Protein AF-A0A9D8LXE3-F1 (afdb_monomer_lite)

Foldseek 3Di:
DDDDDDDDPPPPVPPPPPDPQDDFQDKFKKWKWFQAPVGIDIWIFIWGQHPPVRDTDTPDDTPPVVLVSLLRGQKIWMGGPVRHTDDMDGSVCSNVVVVVVCVVVVD

Radius of gyration: 19.65 Å; chains: 1; bounding box: 44×31×68 Å

Sequence (107 aa):
MRDDSAQPRALDDAVQSSRPAPVDGRRITMNFAVTGGFGTQTFKARMRYEAPGDSWPSEGPMPSDFLSAFEAGGLLTISDPAGRKLAGFNLRGAEEATQLMRRVCGL

pLDDT: mean 84.2, std 18.31, range [37.75, 98.19]

Structure (mmCIF, N/CA/C/O backbone):
data_AF-A0A9D8LXE3-F1
#
_entry.id   AF-A0A9D8LXE3-F1
#
loop_
_atom_site.group_PDB
_atom_site.id
_atom_site.type_symbol
_atom_site.label_atom_id
_atom_site.label_alt_id
_atom_site.label_comp_id
_atom_site.label_asym_id
_atom_site.label_entity_id
_atom_site.label_seq_id
_atom_site.pdbx_PDB_ins_code
_atom_site.Cartn_x
_atom_site.Cartn_y
_atom_site.Cartn_z
_atom_site.occupancy
_atom_site.B_iso_or_equiv
_atom_site.auth_seq_id
_atom_site.auth_comp_id
_atom_site.auth_asym_id
_atom_site.auth_atom_id
_atom_site.pdbx_PDB_model_num
ATOM 1 N N . MET A 1 1 ? -28.534 -4.992 -50.389 1.00 49.94 1 MET A N 1
ATOM 2 C CA . MET A 1 1 ? -27.371 -5.900 -50.476 1.00 49.94 1 MET A CA 1
ATOM 3 C C . MET A 1 1 ? -26.124 -5.031 -50.372 1.00 49.94 1 MET A C 1
ATOM 5 O O . MET A 1 1 ? -26.099 -4.020 -51.069 1.00 49.94 1 MET A O 1
ATOM 9 N N . ARG A 1 2 ? -25.163 -5.440 -49.524 1.00 42.91 2 ARG A N 1
ATOM 10 C CA . ARG A 1 2 ? -24.019 -4.717 -48.910 1.00 42.91 2 ARG A CA 1
ATOM 11 C C . ARG A 1 2 ? -24.394 -4.085 -47.556 1.00 42.91 2 ARG A C 1
ATOM 13 O O . ARG A 1 2 ? -25.228 -3.186 -47.550 1.00 42.91 2 ARG A O 1
ATOM 20 N N . ASP A 1 3 ? -24.066 -4.690 -46.405 1.00 44.00 3 ASP A N 1
ATOM 21 C CA . ASP A 1 3 ? -22.725 -4.942 -45.795 1.00 44.00 3 ASP A CA 1
ATOM 22 C C . ASP A 1 3 ? -21.941 -3.628 -45.630 1.00 44.00 3 ASP A C 1
ATOM 24 O O . ASP A 1 3 ? -21.949 -2.810 -46.542 1.00 44.00 3 ASP A O 1
ATOM 28 N N . ASP A 1 4 ? -21.239 -3.306 -44.546 1.00 44.06 4 ASP A N 1
ATOM 29 C CA . ASP A 1 4 ? -20.788 -4.060 -43.379 1.00 44.06 4 ASP A CA 1
ATOM 30 C C . ASP A 1 4 ? -20.320 -3.037 -42.317 1.00 44.06 4 ASP A C 1
ATOM 32 O O . ASP A 1 4 ? -19.849 -1.951 -42.650 1.00 44.06 4 ASP A O 1
ATOM 36 N N . SER A 1 5 ? -20.458 -3.419 -41.053 1.00 48.53 5 SER A N 1
ATOM 37 C CA . SER A 1 5 ? -19.546 -3.215 -39.920 1.00 48.53 5 SER A CA 1
ATOM 38 C C . SER A 1 5 ? -18.661 -1.960 -39.745 1.00 48.53 5 SER A C 1
ATOM 40 O O . SER A 1 5 ? -17.704 -1.694 -40.458 1.00 48.53 5 SER A O 1
ATOM 42 N N . ALA A 1 6 ? -18.901 -1.341 -38.583 1.00 47.44 6 ALA A N 1
ATOM 43 C CA . ALA A 1 6 ? -17.957 -1.191 -37.465 1.00 47.44 6 ALA A CA 1
ATOM 44 C C . ALA A 1 6 ? -16.668 -0.338 -37.598 1.00 47.44 6 ALA A C 1
ATOM 46 O O . ALA A 1 6 ? -15.661 -0.759 -38.146 1.00 47.44 6 ALA A O 1
ATOM 47 N N . GLN A 1 7 ? -16.704 0.768 -36.833 1.00 54.81 7 GLN A N 1
ATOM 48 C CA . GLN A 1 7 ? -15.685 1.306 -35.905 1.00 54.81 7 GLN A CA 1
ATOM 49 C C . GLN A 1 7 ? -14.307 1.773 -36.415 1.00 54.81 7 GLN A C 1
ATOM 51 O O . GLN A 1 7 ? -13.572 1.047 -37.070 1.00 54.81 7 GLN A O 1
ATOM 56 N N . PRO A 1 8 ? -13.829 2.874 -35.806 1.00 44.81 8 PRO A N 1
ATOM 57 C CA . PRO A 1 8 ? -12.480 2.881 -35.260 1.00 44.81 8 PRO A CA 1
ATOM 58 C C . PRO A 1 8 ? -12.528 3.151 -33.747 1.00 44.81 8 PRO A C 1
ATOM 60 O O . PRO A 1 8 ? -12.548 4.292 -33.300 1.00 44.81 8 PRO A O 1
ATOM 63 N N . ARG A 1 9 ? -12.518 2.078 -32.945 1.00 48.34 9 ARG A N 1
ATOM 64 C CA . ARG A 1 9 ? -12.212 2.095 -31.497 1.00 48.34 9 ARG A CA 1
ATOM 65 C C . ARG A 1 9 ? -10.702 2.004 -31.216 1.00 48.34 9 ARG A C 1
ATOM 67 O O . ARG A 1 9 ? -10.301 1.657 -30.118 1.00 48.34 9 ARG A O 1
ATOM 74 N N . ALA A 1 10 ? -9.856 2.270 -32.208 1.00 46.22 10 ALA A N 1
ATOM 75 C CA . ALA A 1 10 ? -8.425 1.973 -32.130 1.00 46.22 10 ALA A CA 1
ATOM 76 C C . ALA A 1 10 ? -7.538 3.167 -31.726 1.00 46.22 10 ALA A C 1
ATOM 78 O O . ALA A 1 10 ? -6.321 3.014 -31.688 1.00 46.22 10 ALA A O 1
ATOM 79 N N . LEU A 1 11 ? -8.101 4.354 -31.462 1.00 45.94 11 LEU A N 1
ATOM 80 C CA . LEU A 1 11 ? -7.283 5.552 -31.217 1.00 45.94 11 LEU A CA 1
ATOM 81 C C . LEU A 1 11 ? -7.036 5.866 -29.732 1.00 45.94 11 LEU A C 1
ATOM 83 O O . LEU A 1 11 ? -6.050 6.532 -29.429 1.00 45.94 11 LEU A O 1
ATOM 87 N N . ASP A 1 12 ? -7.860 5.354 -28.814 1.00 38.38 12 ASP A N 1
ATOM 88 C CA . ASP A 1 12 ? -7.736 5.677 -27.382 1.00 38.38 12 ASP A CA 1
ATOM 89 C C . ASP A 1 12 ? -6.752 4.765 -26.622 1.00 38.38 12 ASP A C 1
ATOM 91 O O . ASP A 1 12 ? -6.175 5.190 -25.622 1.00 38.38 12 ASP A O 1
ATOM 95 N N . ASP A 1 13 ? -6.461 3.558 -27.123 1.00 37.75 13 ASP A N 1
ATOM 96 C CA . ASP A 1 13 ? -5.550 2.610 -26.452 1.00 37.75 13 ASP A CA 1
ATOM 97 C C . ASP A 1 13 ? -4.055 2.934 -26.665 1.00 37.75 13 ASP A C 1
ATOM 99 O O . ASP A 1 13 ? -3.189 2.475 -25.918 1.00 37.75 13 ASP A O 1
ATOM 103 N N . ALA A 1 14 ? -3.710 3.755 -27.663 1.00 41.38 14 ALA A N 1
ATOM 104 C CA . ALA A 1 14 ? -2.317 3.965 -28.077 1.00 41.38 14 ALA A CA 1
ATOM 105 C C . ALA A 1 14 ? -1.544 5.010 -27.242 1.00 41.38 14 ALA A C 1
ATOM 107 O O . ALA A 1 14 ? -0.319 5.101 -27.343 1.00 41.38 14 ALA A O 1
ATOM 108 N N . VAL A 1 15 ? -2.221 5.798 -26.399 1.00 44.50 15 VAL A N 1
ATOM 109 C CA . VAL A 1 15 ? -1.589 6.897 -25.636 1.00 44.50 15 VAL A CA 1
ATOM 110 C C . VAL A 1 15 ? -1.024 6.437 -24.280 1.00 44.50 15 VAL A C 1
ATOM 112 O O . VAL A 1 15 ? -0.306 7.187 -23.618 1.00 44.50 15 VAL A O 1
ATOM 115 N N . GLN A 1 16 ? -1.257 5.186 -23.867 1.00 46.47 16 GLN A N 1
ATOM 116 C CA . GLN A 1 16 ? -0.760 4.652 -22.588 1.00 46.47 16 GLN A CA 1
ATOM 117 C C . GLN A 1 16 ? 0.568 3.872 -22.670 1.00 46.47 16 GLN A C 1
ATOM 119 O O . GLN A 1 16 ? 1.178 3.622 -21.629 1.00 46.47 16 GLN A O 1
ATOM 124 N N . SER A 1 17 ? 1.078 3.550 -23.865 1.00 50.16 17 SER A N 1
ATOM 125 C CA . SER A 1 17 ? 2.156 2.551 -24.036 1.00 50.16 17 SER A CA 1
ATOM 126 C C . SER A 1 17 ? 3.571 3.086 -24.301 1.00 50.16 17 SER A C 1
ATOM 128 O O . SER A 1 17 ? 4.461 2.308 -24.629 1.00 50.16 17 SER A O 1
ATOM 130 N N . SER A 1 18 ? 3.847 4.381 -24.149 1.00 51.38 18 SER A N 1
ATOM 131 C CA . SER A 1 18 ? 5.175 4.950 -24.462 1.00 51.38 18 SER A CA 1
ATOM 132 C C . SER A 1 18 ? 6.139 5.043 -23.272 1.00 51.38 18 SER A C 1
ATOM 134 O O . SER A 1 18 ? 7.178 5.699 -23.361 1.00 51.38 18 SER A O 1
ATOM 136 N N . ARG A 1 19 ? 5.855 4.361 -22.154 1.00 62.31 19 ARG A N 1
ATOM 137 C CA . ARG A 1 19 ? 6.855 4.193 -21.092 1.00 62.31 19 ARG A CA 1
ATOM 138 C C . ARG A 1 19 ? 7.644 2.904 -21.309 1.00 62.31 19 ARG A C 1
ATOM 140 O O . ARG A 1 19 ? 7.028 1.842 -21.316 1.00 62.31 19 ARG A O 1
ATOM 147 N N . PRO A 1 20 ? 8.983 2.973 -21.443 1.00 71.19 20 PRO A N 1
ATOM 148 C CA . PRO A 1 20 ? 9.791 1.765 -21.465 1.00 71.19 20 PRO A CA 1
ATOM 149 C C . PRO A 1 20 ? 9.550 0.974 -20.178 1.00 71.19 20 PRO A C 1
ATOM 151 O O . PRO A 1 20 ? 9.384 1.568 -19.102 1.00 71.19 20 PRO A O 1
ATOM 154 N N . ALA A 1 21 ? 9.528 -0.355 -20.308 1.00 75.19 21 ALA A N 1
ATOM 155 C CA . ALA A 1 21 ? 9.456 -1.251 -19.165 1.00 75.19 21 ALA A CA 1
ATOM 156 C C . ALA A 1 21 ? 10.540 -0.863 -18.138 1.00 75.19 21 ALA A C 1
ATOM 158 O O . ALA A 1 21 ? 11.635 -0.430 -18.524 1.00 75.19 21 ALA A O 1
ATOM 159 N N . PRO A 1 22 ? 10.246 -0.941 -16.831 1.00 83.44 22 PRO A N 1
ATOM 160 C CA . PRO A 1 22 ? 11.249 -0.646 -15.827 1.00 83.44 22 PRO A CA 1
ATOM 16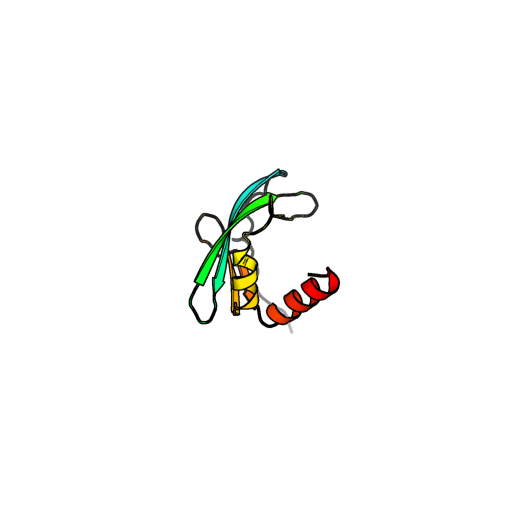1 C C . PRO A 1 22 ? 12.431 -1.619 -15.955 1.00 83.44 22 PRO A C 1
ATOM 163 O O . PRO A 1 22 ? 12.270 -2.776 -16.322 1.00 83.44 22 PRO A O 1
ATOM 166 N N . VAL A 1 23 ? 13.639 -1.133 -15.667 1.00 89.94 23 VAL A N 1
ATOM 167 C CA . VAL A 1 23 ? 14.839 -1.980 -15.626 1.00 89.94 23 VAL A CA 1
ATOM 168 C C . VAL A 1 23 ? 14.792 -2.835 -14.362 1.00 89.94 23 VAL A C 1
ATOM 170 O O . VAL A 1 23 ? 14.433 -2.323 -13.299 1.00 89.94 23 VAL A O 1
ATOM 173 N N . ASP A 1 24 ? 15.157 -4.112 -14.471 1.00 92.56 24 ASP A N 1
ATOM 174 C CA . ASP A 1 24 ? 15.248 -5.015 -13.322 1.00 92.56 24 ASP A CA 1
ATOM 175 C C . ASP A 1 24 ? 16.115 -4.417 -12.199 1.00 92.56 24 ASP A C 1
ATOM 177 O O . ASP A 1 24 ? 17.128 -3.755 -12.444 1.00 92.56 24 ASP A O 1
ATOM 181 N N . GLY A 1 25 ? 15.668 -4.564 -10.952 1.00 92.50 25 GLY A N 1
ATOM 182 C CA . GLY A 1 25 ? 16.309 -3.958 -9.785 1.00 92.50 25 GLY A CA 1
ATOM 183 C C . GLY A 1 25 ? 16.079 -2.448 -9.619 1.00 92.50 25 GLY A C 1
ATOM 184 O O . GLY A 1 25 ? 16.610 -1.852 -8.671 1.00 92.50 25 GLY A O 1
ATOM 185 N N . ARG A 1 26 ? 15.286 -1.801 -10.489 1.00 93.75 26 ARG A N 1
ATOM 186 C CA . ARG A 1 26 ? 14.884 -0.395 -10.317 1.00 93.75 26 ARG A CA 1
ATOM 187 C C . ARG A 1 26 ? 14.169 -0.202 -8.984 1.00 93.75 26 ARG A C 1
ATOM 189 O O . ARG A 1 26 ? 13.300 -0.984 -8.622 1.00 93.75 26 ARG A O 1
ATOM 196 N N . ARG A 1 27 ? 14.472 0.901 -8.293 1.00 94.94 27 ARG A N 1
ATOM 197 C CA . ARG A 1 27 ? 13.855 1.262 -7.009 1.00 94.94 27 ARG A CA 1
ATOM 198 C C . ARG A 1 27 ? 13.006 2.513 -7.113 1.00 94.94 27 ARG A C 1
ATOM 200 O O . ARG A 1 27 ? 13.405 3.479 -7.764 1.00 94.94 27 ARG A O 1
ATOM 207 N N . ILE A 1 28 ? 11.861 2.506 -6.441 1.00 94.88 28 ILE A N 1
ATOM 208 C CA . ILE A 1 28 ? 10.978 3.668 -6.293 1.00 94.88 28 ILE A CA 1
ATOM 209 C C . ILE A 1 28 ? 10.390 3.706 -4.880 1.00 94.88 28 ILE A C 1
ATOM 211 O O . ILE A 1 28 ? 10.254 2.670 -4.239 1.00 94.88 28 ILE A O 1
ATOM 215 N N . THR A 1 29 ? 10.014 4.888 -4.396 1.00 95.50 29 THR A N 1
ATOM 216 C CA . THR A 1 29 ? 9.219 5.023 -3.165 1.00 95.50 29 THR A CA 1
ATOM 217 C C . THR A 1 29 ? 7.770 5.279 -3.549 1.00 95.50 29 THR A C 1
ATOM 219 O O . THR A 1 29 ? 7.476 6.296 -4.170 1.00 95.50 29 THR A O 1
ATOM 222 N N . MET A 1 30 ? 6.864 4.377 -3.194 1.00 95.56 30 MET A N 1
ATOM 223 C CA . MET A 1 30 ? 5.432 4.536 -3.447 1.00 95.56 30 MET A CA 1
ATOM 224 C C . MET A 1 30 ? 4.719 5.023 -2.189 1.00 95.56 30 MET A C 1
ATOM 226 O O . MET A 1 30 ? 5.186 4.796 -1.069 1.00 95.56 30 MET A O 1
ATOM 230 N N . ASN A 1 31 ? 3.583 5.688 -2.382 1.00 96.81 31 ASN A N 1
ATOM 231 C CA . ASN A 1 31 ? 2.708 6.097 -1.293 1.00 96.81 31 ASN A CA 1
ATOM 232 C C . ASN A 1 31 ? 1.495 5.161 -1.232 1.00 96.81 31 ASN A C 1
ATOM 234 O O . ASN A 1 31 ? 0.854 4.900 -2.249 1.00 96.81 31 ASN A O 1
ATOM 238 N N . PHE A 1 32 ? 1.176 4.701 -0.029 1.00 97.44 32 PHE A N 1
ATOM 239 C CA . PHE A 1 32 ? 0.031 3.867 0.311 1.00 97.44 32 PHE A CA 1
ATOM 240 C C . PHE A 1 32 ? -0.863 4.689 1.231 1.00 97.44 32 PHE A C 1
ATOM 242 O O . PHE A 1 32 ? -0.545 4.887 2.400 1.00 97.44 32 PHE A O 1
ATOM 249 N N . ALA A 1 33 ? -1.946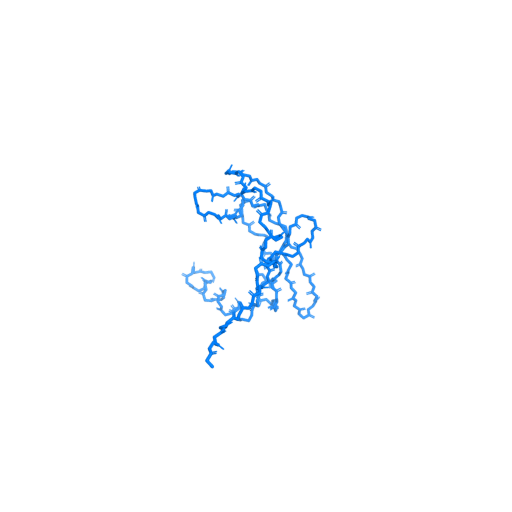 5.231 0.690 1.00 97.94 33 ALA A N 1
ATOM 250 C CA . ALA A 1 33 ? -2.896 6.042 1.431 1.00 97.94 33 ALA A CA 1
ATOM 251 C C . ALA A 1 33 ? -4.108 5.193 1.814 1.00 97.94 33 ALA A C 1
ATOM 253 O O . ALA A 1 33 ? -4.801 4.684 0.935 1.00 97.94 33 ALA A O 1
ATOM 254 N N . VAL A 1 34 ? -4.369 5.048 3.109 1.00 97.69 34 VAL A N 1
ATOM 255 C CA . VAL A 1 34 ? -5.553 4.365 3.625 1.00 97.69 34 VAL A CA 1
ATOM 256 C C . VAL A 1 34 ? -6.559 5.405 4.097 1.00 97.69 34 VAL A C 1
ATOM 258 O O . VAL A 1 34 ? -6.279 6.181 5.012 1.00 97.69 34 VAL A O 1
ATOM 261 N N . THR A 1 35 ? -7.722 5.435 3.455 1.00 97.50 35 THR A N 1
ATOM 262 C CA . THR A 1 35 ? -8.837 6.322 3.794 1.00 97.50 35 THR A CA 1
ATOM 263 C C . THR A 1 35 ? -9.890 5.543 4.574 1.0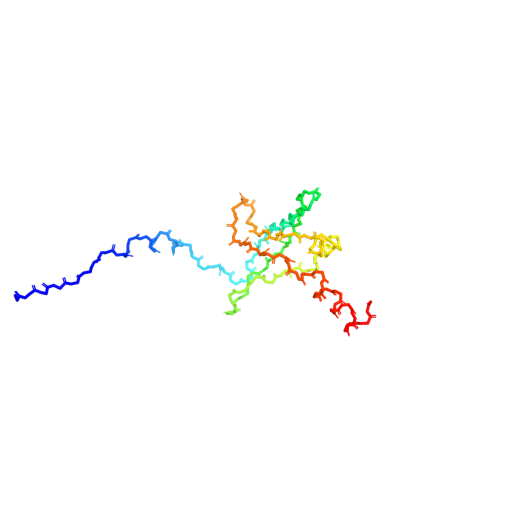0 97.50 35 THR A C 1
ATOM 265 O O . THR A 1 35 ? -10.361 4.499 4.118 1.00 97.50 35 THR A O 1
ATOM 268 N N . GLY A 1 36 ? -10.280 6.065 5.735 1.00 92.81 36 GLY A N 1
ATOM 269 C CA . GLY A 1 36 ? -11.330 5.520 6.597 1.00 92.81 36 GLY A CA 1
ATOM 270 C C . GLY A 1 36 ? -12.163 6.626 7.248 1.00 92.81 36 GLY A C 1
ATOM 271 O O . GLY A 1 36 ? -12.082 7.792 6.860 1.00 92.81 36 GLY A O 1
ATOM 272 N N . GLY A 1 37 ? -12.959 6.269 8.260 1.00 87.69 37 GLY A N 1
ATOM 273 C CA . GLY A 1 37 ? -13.886 7.203 8.922 1.00 87.69 37 GLY A CA 1
ATOM 274 C C . GLY A 1 37 ? -13.217 8.399 9.615 1.00 87.69 37 GLY A C 1
ATOM 275 O O . GLY A 1 37 ? -13.833 9.451 9.746 1.00 87.69 37 GLY A O 1
ATOM 276 N N . PHE A 1 38 ? -11.946 8.267 10.005 1.00 85.94 38 PHE A N 1
ATOM 277 C CA . PHE A 1 38 ? -11.174 9.310 10.695 1.00 85.94 38 PHE A CA 1
ATOM 278 C C . PHE A 1 38 ? -10.253 10.122 9.768 1.00 85.94 38 PHE A C 1
ATOM 280 O O . PHE A 1 38 ? -9.434 10.905 10.241 1.00 85.94 38 PHE A O 1
ATOM 287 N N . GLY A 1 39 ? -10.365 9.941 8.448 1.00 94.12 39 GLY A N 1
ATOM 288 C CA . GLY A 1 39 ? -9.541 10.629 7.454 1.00 94.12 39 GLY A CA 1
ATOM 289 C C . GLY A 1 39 ? -8.599 9.692 6.700 1.00 94.12 39 GLY A C 1
ATOM 290 O O . GLY A 1 39 ? -8.859 8.497 6.564 1.00 94.12 39 GLY A O 1
ATOM 291 N N . THR A 1 40 ? -7.518 10.255 6.154 1.00 97.25 40 THR A N 1
ATOM 292 C CA . THR A 1 40 ? -6.543 9.521 5.332 1.00 97.25 40 THR A CA 1
ATOM 293 C C . THR A 1 40 ? -5.179 9.484 6.005 1.00 97.25 40 THR A C 1
ATOM 295 O O . THR A 1 40 ? -4.616 10.528 6.325 1.00 97.25 40 THR A O 1
ATOM 298 N N . GLN A 1 41 ? -4.626 8.283 6.158 1.00 97.50 41 GLN A N 1
ATOM 299 C CA . GLN A 1 41 ? -3.263 8.050 6.634 1.00 97.50 41 GLN A CA 1
ATOM 300 C C . GLN A 1 41 ? -2.388 7.605 5.463 1.00 97.50 41 GLN A C 1
ATOM 302 O O . GLN A 1 41 ? -2.808 6.768 4.670 1.00 97.50 41 GLN A O 1
ATOM 307 N N . THR A 1 42 ? -1.187 8.170 5.325 1.00 96.81 42 THR A N 1
ATOM 308 C CA . THR A 1 42 ? -0.281 7.859 4.206 1.00 96.81 42 THR A CA 1
ATOM 309 C C . THR A 1 42 ? 1.006 7.223 4.703 1.00 96.81 42 THR A C 1
ATOM 311 O O . THR A 1 42 ? 1.705 7.788 5.540 1.00 96.81 42 THR A O 1
ATOM 314 N N . PHE A 1 43 ? 1.350 6.084 4.113 1.00 96.31 43 PHE A N 1
ATOM 315 C CA . PHE A 1 43 ? 2.529 5.289 4.425 1.00 96.31 43 PHE A CA 1
ATOM 316 C C . PHE A 1 43 ? 3.430 5.220 3.194 1.00 96.31 43 PHE A C 1
ATOM 318 O O . PHE A 1 43 ? 2.953 5.040 2.075 1.00 96.31 43 PHE A O 1
ATOM 325 N N . LYS A 1 44 ? 4.741 5.377 3.375 1.00 95.19 44 LYS A N 1
ATOM 326 C CA . LYS A 1 44 ? 5.714 5.270 2.281 1.00 95.19 44 LYS A CA 1
ATOM 327 C C . LYS A 1 44 ? 6.368 3.898 2.321 1.00 95.19 44 LYS A C 1
ATOM 329 O O . LYS A 1 44 ? 6.842 3.499 3.379 1.00 95.19 44 LYS A O 1
ATOM 334 N N . ALA A 1 45 ? 6.453 3.230 1.174 1.00 95.38 45 ALA A N 1
ATOM 335 C CA . ALA A 1 45 ? 7.209 1.988 1.042 1.00 95.38 45 ALA A CA 1
ATOM 336 C C . ALA A 1 45 ? 8.199 2.091 -0.115 1.00 95.38 45 ALA A C 1
ATOM 338 O O . ALA A 1 45 ? 7.879 2.620 -1.185 1.00 95.38 45 ALA A O 1
ATOM 339 N N . ARG A 1 46 ? 9.418 1.597 0.104 1.00 95.81 46 ARG A N 1
ATOM 340 C CA . ARG A 1 46 ? 10.396 1.426 -0.970 1.00 95.81 46 ARG A CA 1
ATOM 341 C C . ARG A 1 46 ? 10.072 0.130 -1.700 1.00 95.81 46 ARG A C 1
ATOM 343 O O . ARG A 1 46 ? 9.827 -0.878 -1.056 1.00 95.81 46 ARG A O 1
ATOM 350 N N . MET A 1 47 ? 10.073 0.173 -3.021 1.00 95.19 47 MET A N 1
ATOM 351 C CA . MET A 1 47 ? 9.677 -0.925 -3.893 1.00 95.19 47 MET A CA 1
ATOM 352 C C . MET A 1 47 ? 10.800 -1.193 -4.885 1.00 95.19 47 MET A C 1
ATOM 354 O O . MET A 1 47 ? 11.409 -0.241 -5.388 1.00 95.19 47 MET A O 1
ATOM 358 N N . ARG A 1 48 ? 11.052 -2.466 -5.187 1.00 95.75 48 ARG A N 1
ATOM 359 C CA . ARG A 1 48 ? 12.029 -2.896 -6.193 1.00 95.75 48 ARG A CA 1
ATOM 360 C C . ARG A 1 48 ? 11.303 -3.586 -7.334 1.00 95.75 48 ARG A C 1
ATOM 362 O O . ARG A 1 48 ? 10.483 -4.447 -7.071 1.00 95.75 48 ARG A O 1
ATOM 369 N N . TYR A 1 49 ? 11.597 -3.211 -8.572 1.00 94.38 49 TYR A N 1
ATOM 370 C CA . TYR A 1 49 ? 11.098 -3.936 -9.731 1.00 94.38 49 TYR A CA 1
ATOM 371 C C . TYR A 1 49 ? 11.851 -5.249 -9.891 1.00 94.38 49 TYR A C 1
ATOM 373 O O . TYR A 1 49 ? 13.083 -5.243 -9.836 1.00 94.38 49 TYR A O 1
ATOM 381 N N . GLU A 1 50 ? 11.114 -6.332 -10.113 1.00 94.25 50 GLU A N 1
ATOM 382 C CA . GLU A 1 50 ? 11.670 -7.665 -10.326 1.00 94.25 50 GLU A CA 1
ATOM 383 C C . GLU A 1 50 ? 11.116 -8.292 -11.607 1.00 94.25 50 GLU A C 1
ATOM 385 O O . GLU A 1 50 ? 9.920 -8.586 -11.721 1.00 94.25 50 GLU A O 1
ATOM 390 N N . ALA A 1 51 ? 12.017 -8.521 -12.563 1.00 91.88 51 ALA A N 1
ATOM 391 C CA . ALA A 1 51 ? 11.771 -9.317 -13.758 1.00 91.88 51 ALA A CA 1
ATOM 392 C C . ALA A 1 51 ? 12.133 -10.800 -13.510 1.00 91.88 51 ALA A C 1
ATOM 394 O O . ALA A 1 51 ? 12.994 -11.099 -12.685 1.00 91.88 51 ALA A O 1
ATOM 395 N N . PRO A 1 52 ? 11.507 -11.763 -14.213 1.00 89.88 52 PRO A N 1
ATOM 396 C CA . PRO A 1 52 ? 10.449 -11.603 -15.214 1.00 89.88 52 PRO A CA 1
ATOM 397 C C . PRO A 1 52 ? 9.040 -11.479 -14.611 1.00 89.88 52 PRO A C 1
ATOM 399 O O . PRO A 1 52 ? 8.074 -11.406 -15.361 1.00 89.88 52 PRO A O 1
ATOM 402 N N . GLY A 1 53 ? 8.902 -11.474 -13.281 1.00 86.88 53 GLY A N 1
ATOM 403 C CA . GLY A 1 53 ? 7.606 -11.506 -12.592 1.00 86.88 53 GLY A CA 1
A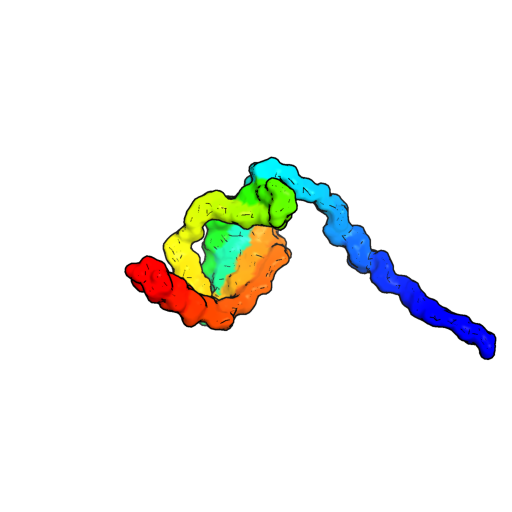TOM 404 C C . GLY A 1 53 ? 6.753 -10.240 -12.715 1.00 86.88 53 GLY A C 1
ATOM 405 O O . GLY A 1 53 ? 5.666 -10.211 -12.148 1.00 86.88 53 GLY A O 1
ATOM 406 N N . ASP A 1 54 ? 7.252 -9.209 -13.404 1.00 90.06 54 ASP A N 1
ATOM 407 C CA . ASP A 1 54 ? 6.634 -7.887 -13.567 1.00 90.06 54 ASP A CA 1
ATOM 408 C C . ASP A 1 54 ? 6.045 -7.342 -12.256 1.00 90.06 54 ASP A C 1
ATOM 410 O O . ASP A 1 54 ? 4.926 -6.836 -12.184 1.00 90.06 54 ASP A O 1
ATOM 414 N N . SER A 1 55 ? 6.809 -7.508 -11.176 1.00 91.50 55 SER A N 1
ATOM 415 C CA . SER A 1 55 ? 6.332 -7.267 -9.820 1.00 91.50 55 SER A CA 1
ATOM 416 C C . SER A 1 55 ? 7.138 -6.176 -9.132 1.00 91.50 55 SER A C 1
ATOM 418 O O . SER A 1 55 ? 8.292 -5.907 -9.468 1.00 91.50 55 SER A O 1
ATOM 420 N N . TRP A 1 56 ? 6.497 -5.532 -8.162 1.00 92.75 56 TRP A N 1
ATOM 421 C CA . TRP A 1 56 ? 7.112 -4.529 -7.305 1.00 92.75 56 TRP A CA 1
ATOM 422 C C . TRP A 1 56 ? 6.962 -4.963 -5.844 1.00 92.75 56 TRP A C 1
ATOM 424 O O . TRP A 1 56 ? 6.052 -4.486 -5.171 1.00 92.75 56 TRP A O 1
ATOM 434 N N . PRO A 1 57 ? 7.773 -5.900 -5.328 1.00 93.50 57 PRO A N 1
ATOM 435 C CA . PRO A 1 57 ? 7.805 -6.179 -3.897 1.00 93.50 57 PRO A CA 1
ATOM 436 C C . PRO A 1 57 ? 8.332 -4.982 -3.096 1.00 93.50 57 PRO A C 1
ATOM 438 O O . PRO A 1 57 ? 9.167 -4.201 -3.571 1.00 93.50 57 PRO A O 1
ATOM 441 N N . SER A 1 58 ? 7.863 -4.853 -1.853 1.00 94.12 58 SER A N 1
ATOM 442 C CA . SER A 1 58 ? 8.409 -3.877 -0.912 1.00 94.12 58 SER A CA 1
ATOM 443 C C . SER A 1 58 ? 9.783 -4.320 -0.402 1.00 94.12 58 SER A C 1
ATOM 445 O O . SER A 1 58 ? 9.981 -5.457 0.025 1.00 94.12 58 SER A O 1
ATOM 447 N N . GLU A 1 59 ? 10.748 -3.403 -0.401 1.00 94.62 59 GLU A N 1
ATOM 448 C CA . GLU A 1 59 ? 12.039 -3.579 0.263 1.00 94.62 59 GLU A CA 1
ATOM 449 C C . GLU A 1 59 ? 11.862 -3.306 1.766 1.00 94.62 59 GLU A C 1
ATOM 451 O O . GLU A 1 59 ? 12.100 -2.197 2.247 1.00 94.62 59 GLU A O 1
ATOM 456 N N . GLY A 1 60 ? 11.420 -4.329 2.501 1.00 90.38 60 GLY A N 1
ATOM 457 C CA . GLY A 1 60 ? 11.235 -4.290 3.954 1.00 90.38 60 GLY A CA 1
ATOM 458 C C . GLY A 1 60 ? 9.769 -4.332 4.401 1.00 90.38 60 GLY A C 1
ATOM 459 O O . GLY A 1 60 ? 8.858 -4.326 3.565 1.00 90.38 60 GLY A O 1
ATOM 460 N N . PRO A 1 61 ? 9.539 -4.416 5.726 1.00 90.00 61 PRO A N 1
ATOM 461 C CA . PRO A 1 61 ? 8.198 -4.457 6.286 1.00 90.00 61 PRO A CA 1
ATOM 462 C C . PRO A 1 61 ? 7.505 -3.100 6.149 1.00 90.00 61 PRO A C 1
ATOM 464 O O . PRO A 1 61 ? 8.137 -2.043 6.201 1.00 90.00 61 PRO A O 1
ATOM 467 N N . MET A 1 62 ? 6.180 -3.136 6.035 1.00 90.00 62 MET A N 1
ATOM 468 C CA . MET A 1 62 ? 5.366 -1.936 6.208 1.00 90.00 62 MET A CA 1
ATOM 469 C C . MET A 1 62 ? 5.435 -1.457 7.670 1.00 90.00 62 MET A C 1
ATOM 471 O O . MET A 1 62 ? 5.627 -2.282 8.568 1.00 90.00 62 MET A O 1
ATOM 475 N N . PRO A 1 63 ? 5.266 -0.147 7.936 1.00 88.94 63 PRO A N 1
ATOM 476 C CA . PRO A 1 63 ? 5.162 0.366 9.303 1.00 88.94 63 PRO A CA 1
ATOM 477 C C . PRO A 1 63 ? 4.063 -0.360 10.092 1.00 88.94 63 PRO A C 1
ATOM 479 O O . PRO A 1 63 ? 3.025 -0.677 9.519 1.00 88.94 63 PRO A O 1
ATOM 482 N N . SER A 1 64 ? 4.249 -0.581 11.397 1.00 86.25 64 SER A N 1
ATOM 483 C CA . SER A 1 64 ? 3.265 -1.272 12.257 1.00 86.25 64 SER A CA 1
ATOM 484 C C . SER A 1 64 ? 1.859 -0.685 12.137 1.00 86.25 64 SER A C 1
ATOM 486 O O . SER A 1 64 ? 0.873 -1.410 12.018 1.00 86.25 64 SER A O 1
ATOM 488 N N . ASP A 1 65 ? 1.787 0.640 12.084 1.00 92.75 65 ASP A N 1
ATOM 489 C CA . ASP A 1 65 ? 0.539 1.397 12.105 1.00 92.75 65 ASP A CA 1
ATOM 490 C C . ASP A 1 65 ? -0.218 1.293 10.772 1.00 92.75 65 ASP A C 1
ATOM 492 O O . ASP A 1 65 ? -1.414 1.582 10.708 1.00 92.75 65 ASP A O 1
ATOM 496 N N . PHE A 1 66 ? 0.454 0.827 9.708 1.00 94.62 66 PHE A N 1
ATOM 497 C CA . PHE A 1 66 ? -0.194 0.520 8.437 1.00 94.62 66 PHE A CA 1
ATOM 498 C C . PHE A 1 66 ? -1.246 -0.567 8.612 1.00 94.62 66 PHE A C 1
ATOM 500 O O . PHE A 1 66 ? -2.330 -0.432 8.056 1.00 94.62 66 PHE A O 1
ATOM 507 N N . LEU A 1 67 ? -0.950 -1.624 9.379 1.00 92.00 67 LEU A N 1
ATOM 508 C CA . LEU A 1 67 ? -1.883 -2.737 9.535 1.00 92.00 67 LEU A CA 1
ATOM 509 C C . LEU A 1 67 ? -3.154 -2.280 10.252 1.00 92.00 67 LEU A C 1
ATOM 511 O O . LEU A 1 67 ? -4.246 -2.553 9.770 1.00 92.00 67 LEU A O 1
ATOM 515 N N . SER A 1 68 ? -3.014 -1.494 11.321 1.00 91.88 68 SER A N 1
ATOM 516 C CA . SER A 1 68 ? -4.151 -0.903 12.034 1.00 91.88 68 SER A CA 1
ATOM 517 C C . SER A 1 68 ? -4.983 0.011 11.128 1.00 91.88 68 SER A C 1
ATOM 519 O O . SER A 1 68 ? -6.212 -0.036 11.152 1.00 91.88 68 SER A O 1
ATOM 521 N N . ALA A 1 69 ? -4.332 0.832 10.295 1.00 95.00 69 ALA A N 1
ATOM 522 C CA . ALA A 1 69 ? -5.034 1.671 9.328 1.00 95.00 69 ALA A CA 1
ATOM 523 C C . ALA A 1 69 ? -5.737 0.837 8.247 1.00 95.00 69 ALA A C 1
ATOM 525 O O . ALA A 1 69 ? -6.859 1.160 7.876 1.00 95.00 69 ALA A O 1
ATOM 526 N N . PHE A 1 70 ? -5.095 -0.225 7.758 1.00 94.81 70 PHE A N 1
ATOM 527 C CA . PHE A 1 70 ? -5.620 -1.140 6.746 1.00 94.81 7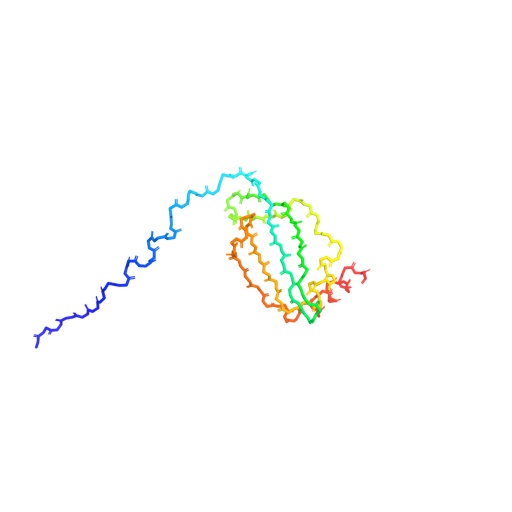0 PHE A CA 1
ATOM 528 C C . PHE A 1 70 ? -6.834 -1.928 7.255 1.00 94.81 70 PHE A C 1
ATOM 530 O O . PHE A 1 70 ? -7.815 -2.045 6.529 1.00 94.81 70 PHE A O 1
ATOM 537 N N . GLU A 1 71 ? -6.798 -2.399 8.505 1.00 93.44 71 GLU A N 1
ATOM 538 C CA . GLU A 1 71 ? -7.919 -3.069 9.178 1.00 93.44 71 GLU A CA 1
ATOM 539 C C . GLU A 1 71 ? -9.132 -2.136 9.326 1.00 93.44 71 GLU A C 1
ATOM 541 O O . GLU A 1 71 ? -10.248 -2.527 9.004 1.00 93.44 71 GLU A O 1
ATOM 546 N N . ALA A 1 72 ? -8.917 -0.888 9.757 1.00 93.06 72 ALA A N 1
ATOM 547 C CA . ALA A 1 72 ? -9.991 0.089 9.976 1.00 93.06 72 ALA A CA 1
ATOM 548 C C . ALA A 1 72 ? -10.388 0.895 8.717 1.00 93.06 72 ALA A C 1
ATOM 550 O O . ALA A 1 72 ? -11.282 1.748 8.762 1.00 93.06 72 ALA A O 1
ATOM 551 N N . GLY A 1 73 ? -9.673 0.704 7.608 1.00 93.81 73 GLY A N 1
ATOM 552 C CA . GLY A 1 73 ? -9.802 1.494 6.391 1.00 93.81 73 GLY A CA 1
ATOM 553 C C . GLY A 1 73 ? -10.963 1.046 5.506 1.00 93.81 73 GLY A C 1
ATOM 554 O O . GLY A 1 73 ? -11.388 -0.101 5.529 1.00 93.81 73 GLY A O 1
ATOM 555 N N . GLY A 1 74 ? -11.460 1.955 4.667 1.00 96.06 74 GLY A N 1
ATOM 556 C CA . GLY A 1 74 ? -12.429 1.636 3.610 1.00 96.06 74 GLY A CA 1
ATOM 557 C C . GLY A 1 74 ? -11.799 1.539 2.217 1.00 96.06 74 GLY A C 1
ATOM 558 O O . GLY A 1 74 ? -12.292 0.808 1.356 1.00 96.06 74 GLY A O 1
ATOM 559 N N . LEU A 1 75 ? -10.703 2.264 1.983 1.00 97.62 75 LEU A N 1
ATOM 560 C CA . LEU A 1 75 ? -10.029 2.335 0.688 1.00 97.62 75 LEU A CA 1
ATOM 561 C C . LEU A 1 75 ? -8.514 2.440 0.873 1.00 97.62 75 LEU A C 1
ATOM 563 O O . LEU A 1 75 ? -8.038 3.352 1.544 1.00 97.62 75 LEU A O 1
ATOM 567 N N . LEU A 1 76 ? -7.760 1.574 0.200 1.00 97.94 76 LEU A N 1
ATOM 568 C CA . LEU A 1 76 ? -6.328 1.745 -0.030 1.00 97.94 76 LEU A CA 1
ATOM 569 C C . LEU A 1 76 ? -6.119 2.368 -1.410 1.00 97.94 76 LEU A C 1
ATOM 571 O O . LEU A 1 76 ? -6.599 1.845 -2.411 1.00 97.94 76 LEU A O 1
ATOM 575 N N . THR A 1 77 ? -5.364 3.455 -1.481 1.00 98.19 77 THR A N 1
ATOM 576 C CA . THR A 1 77 ? -4.902 4.071 -2.726 1.00 98.19 77 THR A CA 1
ATOM 577 C C . THR A 1 77 ? -3.388 3.970 -2.810 1.00 98.19 77 THR A C 1
ATOM 579 O O . THR A 1 77 ? -2.688 4.346 -1.874 1.00 98.19 77 THR A O 1
ATOM 582 N N . ILE A 1 78 ? -2.882 3.503 -3.949 1.00 96.69 78 ILE A N 1
ATOM 583 C CA . ILE A 1 78 ? -1.447 3.453 -4.230 1.00 96.69 78 ILE A CA 1
ATOM 584 C C . ILE A 1 78 ? -1.123 4.536 -5.255 1.00 96.69 78 ILE A C 1
ATOM 586 O O . ILE A 1 78 ? -1.777 4.617 -6.300 1.00 96.69 78 ILE A O 1
ATOM 590 N N . SER A 1 79 ? -0.114 5.357 -4.979 1.00 96.81 79 SER A N 1
ATOM 591 C CA . SER A 1 79 ? 0.361 6.396 -5.894 1.00 96.81 79 SER A CA 1
ATOM 592 C C . SER A 1 79 ? 1.880 6.409 -6.039 1.00 96.81 79 SER A C 1
ATOM 594 O O . SER A 1 79 ? 2.631 5.935 -5.181 1.00 96.81 79 SER A O 1
ATOM 596 N N . ASP A 1 80 ? 2.333 6.936 -7.175 1.00 93.25 80 ASP A N 1
ATOM 597 C CA . ASP A 1 80 ? 3.751 7.150 -7.451 1.00 93.25 80 ASP A CA 1
ATOM 598 C C . ASP A 1 80 ? 4.316 8.346 -6.643 1.00 93.25 80 ASP A C 1
ATOM 600 O O . ASP A 1 80 ? 3.556 9.063 -5.979 1.00 93.25 80 ASP A O 1
ATOM 604 N N . PRO A 1 81 ? 5.642 8.602 -6.675 1.00 91.12 81 PRO A N 1
ATOM 605 C CA . PRO A 1 81 ? 6.232 9.738 -5.965 1.00 91.12 81 PRO A CA 1
ATOM 606 C C . PRO A 1 81 ? 5.675 11.110 -6.370 1.00 91.12 81 PRO A C 1
ATOM 608 O O . PRO A 1 81 ? 5.770 12.050 -5.587 1.00 91.12 81 PRO A O 1
ATOM 611 N N . ALA A 1 82 ? 5.118 11.237 -7.579 1.00 92.88 82 ALA A N 1
ATOM 612 C CA . ALA A 1 82 ? 4.518 12.472 -8.077 1.00 92.88 82 ALA A CA 1
ATOM 613 C C . ALA A 1 82 ? 3.045 12.623 -7.649 1.00 92.88 82 ALA A C 1
ATOM 615 O O . ALA A 1 82 ? 2.391 13.591 -8.029 1.00 92.88 82 ALA A O 1
ATOM 616 N N . GLY A 1 83 ? 2.509 11.674 -6.874 1.00 92.69 83 GLY A N 1
ATOM 617 C CA . GLY A 1 83 ? 1.129 11.684 -6.399 1.00 92.69 83 GLY A CA 1
ATOM 618 C C . GLY A 1 83 ? 0.117 11.165 -7.419 1.00 92.69 83 GLY A C 1
ATOM 619 O O . GLY A 1 83 ? -1.081 11.164 -7.137 1.00 92.69 83 GLY A O 1
ATOM 620 N N . ARG A 1 84 ? 0.555 10.670 -8.585 1.00 94.75 84 ARG A N 1
ATOM 621 C CA . ARG A 1 84 ? -0.370 10.067 -9.548 1.00 94.75 84 ARG A CA 1
ATOM 622 C C . ARG A 1 84 ? -0.858 8.731 -9.003 1.00 94.75 84 ARG A C 1
ATOM 624 O O . ARG A 1 84 ? -0.058 7.843 -8.704 1.00 94.75 84 ARG A O 1
ATOM 631 N N . LYS A 1 85 ? -2.180 8.579 -8.927 1.00 95.88 85 LYS A N 1
ATOM 632 C CA . LYS A 1 85 ? -2.838 7.324 -8.561 1.00 95.88 85 LYS A CA 1
ATOM 633 C C . LYS A 1 85 ? -2.502 6.230 -9.573 1.00 95.88 85 LYS A C 1
ATOM 635 O O . LYS A 1 85 ? -2.670 6.421 -10.774 1.00 95.88 85 LYS A O 1
ATOM 640 N N . LEU A 1 86 ? -2.056 5.090 -9.062 1.00 92.94 86 LEU A N 1
ATOM 641 C CA . LEU A 1 86 ? -1.746 3.892 -9.837 1.00 92.94 86 LEU A CA 1
ATOM 642 C C . LEU A 1 86 ? -2.806 2.812 -9.633 1.00 92.94 86 LEU A C 1
ATOM 644 O O . LEU A 1 86 ? -3.205 2.160 -10.588 1.00 92.94 86 LEU A O 1
ATOM 648 N N . ALA A 1 87 ? -3.290 2.652 -8.399 1.00 94.50 87 ALA A N 1
ATOM 649 C CA . ALA A 1 87 ? -4.301 1.657 -8.063 1.00 94.50 87 ALA A CA 1
ATOM 650 C C . ALA A 1 87 ? -5.175 2.109 -6.886 1.00 94.50 87 ALA A C 1
ATOM 652 O O . ALA A 1 87 ? -4.823 3.023 -6.133 1.00 94.50 87 ALA A O 1
ATOM 653 N N . GLY A 1 88 ? -6.329 1.460 -6.735 1.00 96.50 88 GLY A N 1
ATOM 654 C CA . GLY A 1 88 ? -7.204 1.613 -5.579 1.00 96.50 88 GLY A CA 1
ATOM 655 C C . GLY A 1 88 ? -7.916 0.303 -5.253 1.00 96.50 88 GLY A C 1
ATOM 656 O O . GLY A 1 88 ? -8.400 -0.362 -6.165 1.00 96.50 88 GLY A O 1
ATOM 657 N N . PHE A 1 89 ? -7.993 -0.042 -3.971 1.00 96.56 89 PHE A N 1
ATOM 658 C CA . PHE A 1 89 ? -8.567 -1.292 -3.479 1.00 96.56 89 PHE A CA 1
ATOM 659 C C . PHE A 1 89 ? -9.558 -1.008 -2.356 1.00 96.56 89 PHE A C 1
ATOM 661 O O . PHE A 1 89 ? -9.227 -0.311 -1.396 1.00 96.56 89 PHE A O 1
ATOM 668 N N . ASN A 1 90 ? -10.772 -1.545 -2.476 1.00 96.56 90 ASN A N 1
ATOM 669 C CA . ASN A 1 90 ? -11.736 -1.524 -1.381 1.00 96.56 90 ASN A CA 1
ATOM 670 C C . ASN A 1 90 ? -11.239 -2.455 -0.265 1.00 96.56 90 ASN A C 1
ATOM 672 O O . ASN A 1 90 ? -10.792 -3.563 -0.553 1.00 96.56 90 ASN A O 1
ATOM 676 N N . LEU A 1 91 ? -11.307 -1.990 0.980 1.00 96.31 91 LEU A N 1
ATOM 677 C CA . LEU A 1 91 ? -10.810 -2.716 2.151 1.00 96.31 91 LEU A CA 1
ATOM 678 C C . LEU A 1 91 ? -11.918 -3.409 2.955 1.00 96.31 91 LEU A C 1
ATOM 680 O O . LEU A 1 91 ? -11.682 -3.898 4.053 1.00 96.31 91 LEU A O 1
ATOM 684 N N . ARG A 1 92 ? -13.137 -3.508 2.418 1.00 93.12 92 ARG A N 1
ATOM 685 C CA . ARG A 1 92 ? -14.197 -4.317 3.027 1.00 93.12 92 ARG A CA 1
ATOM 686 C C . ARG A 1 92 ? -13.730 -5.770 3.154 1.00 93.12 92 ARG A C 1
ATOM 688 O O . ARG A 1 92 ? -13.411 -6.396 2.146 1.00 93.12 92 ARG A O 1
ATOM 695 N N . GLY A 1 93 ? -13.729 -6.306 4.372 1.00 90.56 93 GLY A N 1
ATOM 696 C CA . GLY A 1 93 ? -13.213 -7.649 4.653 1.00 90.56 93 GLY A CA 1
ATOM 697 C C . GLY A 1 93 ? -11.763 -7.683 5.156 1.00 90.56 93 GLY A C 1
ATOM 698 O O . GLY A 1 93 ? -11.277 -8.746 5.540 1.00 90.56 93 GLY A O 1
ATOM 699 N N . ALA A 1 94 ? -11.040 -6.555 5.117 1.00 93.12 94 ALA A N 1
ATOM 700 C CA . ALA A 1 94 ? -9.627 -6.496 5.493 1.00 93.12 94 ALA A CA 1
ATOM 701 C C . ALA A 1 94 ? -9.406 -6.791 6.981 1.00 93.12 94 ALA A C 1
ATOM 703 O O . ALA A 1 94 ? -8.436 -7.465 7.335 1.00 93.12 94 ALA A O 1
ATOM 704 N N . GLU A 1 95 ? -10.314 -6.326 7.840 1.00 91.75 95 GLU A N 1
ATOM 705 C CA . GLU A 1 95 ? -10.303 -6.630 9.269 1.00 91.75 95 GLU A CA 1
ATOM 706 C C . GLU A 1 95 ? -10.436 -8.138 9.508 1.00 91.75 95 GLU A C 1
ATOM 708 O O . GLU A 1 95 ? -9.561 -8.742 10.134 1.00 91.75 95 GLU A O 1
ATOM 713 N N . GLU A 1 96 ? -11.475 -8.780 8.961 1.00 93.12 96 GLU A N 1
ATOM 714 C CA . GLU A 1 96 ? -11.695 -10.212 9.171 1.00 93.12 96 GLU A CA 1
ATOM 715 C C . GLU A 1 96 ? -10.543 -11.054 8.607 1.00 93.12 96 GLU A C 1
ATOM 717 O O . GLU A 1 96 ? -10.099 -12.010 9.253 1.00 93.12 96 GLU A O 1
ATOM 722 N N . ALA A 1 97 ? -10.019 -10.683 7.434 1.00 92.62 97 ALA A N 1
ATOM 723 C CA . ALA A 1 97 ? -8.869 -11.348 6.827 1.00 92.62 97 ALA A CA 1
ATOM 724 C C . ALA A 1 97 ? -7.617 -11.233 7.709 1.00 92.62 97 ALA A C 1
ATOM 726 O O . ALA A 1 97 ? -6.915 -12.224 7.924 1.00 92.62 97 ALA A O 1
ATOM 727 N N . THR A 1 98 ? -7.352 -10.052 8.268 1.00 90.94 98 THR A N 1
ATOM 728 C CA . THR A 1 98 ? -6.180 -9.838 9.125 1.00 90.94 98 THR A CA 1
ATOM 729 C C . THR A 1 98 ? -6.311 -10.584 10.449 1.00 90.94 98 THR A C 1
ATOM 731 O O . THR A 1 98 ? -5.372 -11.266 10.864 1.00 90.94 98 THR A O 1
ATOM 734 N N . GLN A 1 99 ? -7.489 -10.559 11.076 1.00 90.88 99 GLN A N 1
ATOM 735 C CA . GLN A 1 99 ? -7.761 -11.345 12.282 1.00 90.88 99 GLN A CA 1
ATOM 736 C C . GLN A 1 99 ? -7.640 -12.856 12.036 1.00 90.88 99 GLN A C 1
ATOM 738 O O . GLN A 1 99 ? -7.206 -13.600 12.917 1.00 90.88 99 GLN A O 1
ATOM 743 N N . LEU A 1 100 ? -8.035 -13.346 10.857 1.00 92.56 100 LEU A N 1
ATOM 744 C CA . LEU A 1 100 ? -7.832 -14.746 10.484 1.00 92.56 100 LEU A CA 1
ATOM 745 C C . LEU A 1 100 ? -6.340 -15.068 10.339 1.00 92.56 100 LEU A C 1
ATOM 747 O O . LEU A 1 100 ? -5.884 -16.068 10.887 1.00 92.56 100 LEU A O 1
ATOM 751 N N . MET A 1 101 ? -5.573 -14.213 9.660 1.00 89.25 101 MET A N 1
ATOM 752 C CA . MET A 1 101 ? -4.128 -14.401 9.509 1.00 89.25 101 MET A CA 1
ATOM 753 C C . MET A 1 101 ? -3.400 -14.401 10.856 1.00 89.25 101 MET A C 1
ATOM 755 O O . MET A 1 101 ? -2.564 -15.270 11.082 1.00 89.25 101 MET A O 1
ATOM 759 N N . ARG A 1 102 ? -3.751 -13.495 11.781 1.00 89.75 102 ARG A N 1
ATOM 760 C CA . ARG A 1 102 ? -3.197 -13.486 13.148 1.00 89.75 102 ARG A CA 1
ATOM 761 C C . ARG A 1 102 ? -3.442 -14.819 13.862 1.00 89.75 102 ARG A C 1
ATOM 763 O O . ARG A 1 102 ? -2.492 -15.442 14.326 1.00 89.75 102 ARG A O 1
ATOM 770 N N . ARG A 1 103 ? -4.679 -15.331 13.806 1.00 89.75 103 ARG A N 1
ATOM 771 C CA . ARG A 1 103 ? -5.042 -16.646 14.368 1.00 89.75 103 ARG A CA 1
ATOM 772 C C . ARG A 1 103 ? -4.244 -17.801 13.765 1.00 89.75 103 ARG A C 1
ATOM 774 O O . ARG A 1 103 ? -3.801 -18.673 14.503 1.00 89.75 103 ARG A O 1
ATOM 781 N N . VAL A 1 104 ? -4.057 -17.815 12.444 1.00 91.31 104 VAL A N 1
ATOM 782 C CA . VAL A 1 104 ? -3.276 -18.859 11.755 1.00 91.31 104 VAL A CA 1
ATOM 783 C C . VAL A 1 104 ? -1.796 -18.794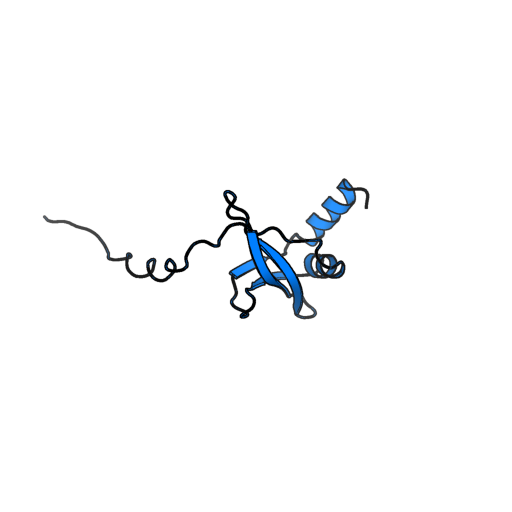 12.139 1.00 91.31 104 VAL A C 1
ATOM 785 O O . VAL A 1 104 ? -1.165 -19.832 12.321 1.00 91.31 104 VAL A O 1
ATOM 788 N N . CYS A 1 105 ? -1.249 -17.589 12.300 1.00 85.12 105 CYS A N 1
ATOM 789 C CA . CYS A 1 105 ? 0.153 -17.369 12.653 1.00 85.12 105 CYS A CA 1
ATOM 790 C C . CYS A 1 105 ? 0.442 -17.452 14.165 1.00 85.12 105 CYS A C 1
ATOM 792 O O . CYS A 1 105 ? 1.605 -17.350 14.550 1.00 85.12 105 CYS A O 1
ATOM 794 N N . GLY A 1 106 ? -0.577 -17.642 15.013 1.00 74.56 106 GLY A N 1
ATOM 795 C CA . GLY A 1 106 ? -0.427 -17.745 16.469 1.00 74.56 106 GLY A CA 1
ATOM 796 C C . GLY A 1 106 ? -0.132 -16.415 17.175 1.00 74.56 106 GLY A C 1
ATOM 797 O O . GLY A 1 106 ? 0.547 -16.422 18.201 1.00 74.56 106 GLY A O 1
ATOM 798 N N . LEU A 1 107 ? -0.607 -15.300 16.608 1.00 60.72 107 LEU A N 1
ATOM 799 C CA . LEU A 1 107 ? -0.464 -13.933 17.129 1.00 60.72 107 LEU A CA 1
ATOM 800 C C . LEU A 1 107 ? -1.777 -13.403 17.713 1.00 60.72 107 LEU A C 1
ATOM 802 O O . LEU A 1 107 ? -2.847 -13.692 17.125 1.00 60.72 107 LEU A O 1
#

Secondary structure (DSSP, 8-state):
----------SSGGGS--SPPPPTT-EEEEEEEEEETTEEEEEEEEEE-BTTTTB--BSSPPPHHHHHHHHHEEEEEEE-TT--EEEEEE-TTHHHHHHHHHHHHT-